Protein AF-T1C475-F1 (afdb_monomer_lite)

Organism: NCBI:txid410659

Foldseek 3Di:
DDKDKDFDPVQLVVLLVVVVVLVVQLVVQLVVCLVVCLPPDPVVSVVSNCVSCPPVPQQKDWDADPDNDPSRIDIDTPVVVSVVSSVCGRIDIDDDPDPVPDD

Sequence (103 aa):
REVVVYTNAVRATRDEEERNRELSAIGEALTALSEKGKGWREKKLHPAIEQIVGSWKDLVEVRVQRGGKTPRILWSFRDRAVKAAAREDGKCVLCCTDERMSA

Secondary structure (DSSP, 8-state):
-EEEEEE-HHHHHHHHHHHHHHHHHHHHHHHHHHHHTTT--HHHHHHHHHHHHGGGGGTEEEEEPPTT-SSSEEEEE-HHHHHHHHHHTTEEEEEE--TT---

pLDDT: mean 82.02, std 12.4, range [38.97, 94.25]

Structure (mmCIF, N/CA/C/O backbone):
data_AF-T1C475-F1
#
_entry.id   AF-T1C475-F1
#
loop_
_atom_site.group_PDB
_atom_site.id
_atom_site.type_symbol
_atom_site.label_atom_id
_atom_site.label_alt_id
_atom_site.label_comp_id
_atom_site.label_asym_id
_atom_site.label_entity_id
_atom_site.label_seq_id
_atom_site.pdbx_PDB_ins_code
_atom_site.Cartn_x
_atom_site.Cartn_y
_atom_site.Cartn_z
_atom_site.occupancy
_atom_site.B_iso_or_equiv
_atom_site.auth_seq_id
_atom_site.auth_comp_id
_atom_site.auth_asym_id
_atom_site.auth_atom_id
_atom_site.pdbx_PDB_model_num
ATOM 1 N N . ARG A 1 1 ? 20.700 -22.956 -25.366 1.00 56.81 1 ARG A N 1
ATOM 2 C CA . ARG A 1 1 ? 19.595 -22.098 -24.872 1.00 56.81 1 ARG A CA 1
ATOM 3 C C . ARG A 1 1 ? 20.221 -20.855 -24.275 1.00 56.81 1 ARG A C 1
ATOM 5 O O . ARG A 1 1 ? 20.816 -20.948 -23.210 1.00 56.81 1 ARG A O 1
ATOM 12 N N . GLU A 1 2 ? 20.152 -19.745 -24.993 1.00 60.91 2 GLU A N 1
ATOM 13 C CA . GLU A 1 2 ? 20.631 -18.449 -24.524 1.00 60.91 2 GLU A CA 1
ATOM 14 C C . GLU A 1 2 ? 19.432 -17.652 -24.008 1.00 60.91 2 GLU A C 1
ATOM 16 O O . GLU A 1 2 ? 18.368 -17.635 -24.635 1.00 60.91 2 GLU A O 1
ATOM 21 N N . VAL A 1 3 ? 19.583 -17.058 -22.828 1.00 64.50 3 VAL A N 1
ATOM 22 C CA . VAL A 1 3 ? 18.554 -16.233 -22.198 1.00 64.50 3 VAL A CA 1
ATOM 23 C C . VAL A 1 3 ? 19.080 -14.810 -22.175 1.00 64.50 3 VAL A C 1
ATOM 25 O O . VAL A 1 3 ? 20.012 -14.511 -21.430 1.00 64.50 3 VAL A O 1
ATOM 28 N N . VAL A 1 4 ? 18.483 -13.937 -22.985 1.00 71.62 4 VAL A N 1
ATOM 29 C CA . VAL A 1 4 ? 18.841 -12.516 -23.023 1.00 71.62 4 VAL A CA 1
ATOM 30 C C . VAL A 1 4 ? 17.754 -11.729 -22.304 1.00 71.62 4 VAL A C 1
ATOM 32 O O . VAL A 1 4 ? 16.577 -11.792 -22.664 1.00 71.62 4 VAL A O 1
ATOM 35 N N . VAL A 1 5 ? 18.145 -10.990 -21.266 1.00 72.50 5 VAL A N 1
ATOM 36 C CA . VAL A 1 5 ? 17.259 -10.042 -20.583 1.00 72.50 5 VAL A CA 1
ATOM 37 C C . VAL A 1 5 ? 17.420 -8.688 -21.255 1.00 72.50 5 VAL A C 1
ATOM 39 O O . VAL A 1 5 ? 18.524 -8.148 -21.292 1.00 72.50 5 VAL A O 1
ATOM 42 N N . TYR A 1 6 ? 16.326 -8.131 -21.768 1.00 76.56 6 TYR A N 1
ATOM 43 C CA . TYR A 1 6 ? 16.308 -6.770 -22.298 1.00 76.56 6 TYR A CA 1
ATOM 44 C C . TYR A 1 6 ? 15.289 -5.915 -21.550 1.00 76.56 6 TYR A C 1
ATOM 46 O O . TYR A 1 6 ? 14.290 -6.419 -21.030 1.00 76.56 6 TYR A O 1
ATOM 54 N N . THR A 1 7 ? 15.535 -4.609 -21.517 1.00 76.38 7 THR A N 1
ATOM 55 C CA . THR A 1 7 ? 14.622 -3.637 -20.914 1.00 76.38 7 THR A CA 1
ATOM 56 C C . THR A 1 7 ? 13.856 -2.917 -22.016 1.00 76.38 7 THR A C 1
ATOM 58 O O . THR A 1 7 ? 14.444 -2.231 -22.850 1.00 76.38 7 THR A O 1
ATOM 61 N N . ASN A 1 8 ? 12.535 -3.062 -22.026 1.00 79.94 8 ASN A N 1
ATOM 62 C CA . ASN A 1 8 ? 11.642 -2.303 -22.891 1.00 79.94 8 ASN A CA 1
ATOM 63 C C . ASN A 1 8 ? 11.196 -1.028 -22.165 1.00 79.94 8 ASN A C 1
ATOM 65 O O . ASN A 1 8 ? 10.412 -1.106 -21.222 1.00 79.94 8 ASN A O 1
ATOM 69 N N . ALA A 1 9 ? 11.659 0.137 -22.622 1.00 76.69 9 ALA A N 1
ATOM 70 C CA . ALA A 1 9 ? 11.355 1.422 -21.990 1.00 76.69 9 ALA A CA 1
ATOM 71 C C . ALA A 1 9 ? 9.852 1.761 -21.979 1.00 76.69 9 ALA A C 1
ATOM 73 O O . ALA A 1 9 ? 9.342 2.221 -20.965 1.00 76.69 9 ALA A O 1
ATOM 74 N N . VAL A 1 10 ? 9.121 1.473 -23.063 1.00 79.38 10 VAL A N 1
ATOM 75 C CA . VAL A 1 10 ? 7.669 1.737 -23.146 1.00 79.38 10 VAL A CA 1
ATOM 76 C C . VAL A 1 10 ? 6.909 0.878 -22.141 1.00 79.38 10 VAL A C 1
ATOM 78 O O . VAL A 1 10 ? 5.992 1.345 -21.468 1.00 79.38 10 VAL A O 1
ATOM 81 N N . ARG A 1 11 ? 7.311 -0.390 -22.017 1.00 78.75 11 ARG A N 1
ATOM 82 C CA . ARG A 1 11 ? 6.740 -1.293 -21.021 1.00 78.75 11 ARG A CA 1
ATOM 83 C C . ARG A 1 11 ? 7.108 -0.859 -19.602 1.00 78.75 11 ARG A C 1
ATOM 85 O O . ARG A 1 11 ? 6.237 -0.888 -18.748 1.00 78.75 11 ARG A O 1
ATOM 92 N N . ALA A 1 12 ? 8.345 -0.416 -19.373 1.00 74.62 12 ALA A N 1
ATOM 93 C CA . ALA A 1 12 ? 8.778 0.075 -18.068 1.00 74.62 12 ALA A CA 1
ATOM 94 C C . ALA A 1 12 ? 7.907 1.241 -17.586 1.00 74.62 12 ALA A C 1
ATOM 96 O O . ALA A 1 12 ? 7.387 1.190 -16.479 1.00 74.62 12 ALA A O 1
ATOM 97 N N . THR A 1 13 ? 7.672 2.240 -18.444 1.00 77.00 13 THR A N 1
ATOM 98 C CA . THR A 1 13 ? 6.808 3.382 -18.113 1.00 77.00 13 THR A CA 1
ATOM 99 C C . THR A 1 13 ? 5.376 2.949 -17.814 1.00 77.00 13 THR A C 1
ATOM 101 O O . THR A 1 13 ? 4.792 3.404 -16.838 1.00 77.00 13 THR A O 1
ATOM 104 N N . ARG A 1 14 ? 4.808 2.040 -18.614 1.00 83.69 14 ARG A N 1
ATOM 105 C CA . ARG A 1 14 ? 3.438 1.560 -18.391 1.00 83.69 14 ARG A CA 1
ATOM 106 C C . ARG A 1 14 ? 3.304 0.781 -17.080 1.00 83.69 14 ARG A C 1
ATOM 108 O O . ARG A 1 14 ? 2.360 1.018 -16.333 1.00 83.69 14 ARG A O 1
ATOM 115 N N . ASP A 1 15 ? 4.236 -0.132 -16.816 1.00 82.94 15 ASP A N 1
ATOM 116 C CA . ASP A 1 15 ? 4.242 -0.957 -15.604 1.00 82.94 15 ASP A CA 1
ATOM 117 C C . ASP A 1 15 ? 4.452 -0.064 -14.352 1.00 82.94 15 ASP A C 1
ATOM 119 O O . ASP A 1 15 ? 3.814 -0.267 -13.314 1.00 82.94 15 ASP A O 1
ATOM 123 N N . GLU A 1 16 ? 5.269 0.992 -14.467 1.00 83.69 16 GLU A N 1
ATOM 124 C CA . GLU A 1 16 ? 5.446 2.016 -13.432 1.00 83.69 16 GLU A CA 1
ATOM 125 C C . GLU A 1 16 ? 4.163 2.822 -13.174 1.00 83.69 16 GLU A C 1
ATOM 127 O O . GLU A 1 16 ? 3.756 2.979 -12.019 1.00 83.69 16 GLU A O 1
ATOM 132 N N . GLU A 1 17 ? 3.517 3.331 -14.227 1.00 86.38 17 GLU A N 1
ATOM 133 C CA . GLU A 1 17 ? 2.270 4.097 -14.126 1.00 86.38 17 GLU A CA 1
ATOM 134 C C . GLU A 1 17 ? 1.146 3.276 -13.488 1.00 86.38 17 GLU A C 1
ATOM 136 O O . GLU A 1 17 ? 0.426 3.782 -12.622 1.00 86.38 17 GLU A O 1
ATOM 141 N N . GLU A 1 18 ? 1.010 2.009 -13.888 1.00 87.12 18 GLU A N 1
ATOM 142 C CA . GLU A 1 18 ? 0.026 1.079 -13.335 1.00 87.12 18 GLU A CA 1
ATOM 143 C C . GLU A 1 18 ? 0.269 0.856 -11.840 1.00 87.12 18 GLU A C 1
ATOM 145 O O . GLU A 1 18 ? -0.630 1.094 -11.029 1.00 87.12 18 GLU A O 1
ATOM 150 N N . ARG A 1 19 ? 1.502 0.509 -11.442 1.00 90.44 19 ARG A N 1
ATOM 151 C CA . ARG A 1 19 ? 1.847 0.345 -10.023 1.00 90.44 19 ARG A CA 1
ATOM 152 C C . ARG A 1 19 ? 1.581 1.616 -9.226 1.00 90.44 19 ARG A C 1
ATOM 154 O O . ARG A 1 19 ? 1.009 1.541 -8.140 1.00 90.44 19 ARG A O 1
ATOM 161 N N . ASN A 1 20 ? 2.025 2.770 -9.715 1.00 89.06 20 ASN A N 1
ATOM 162 C CA . ASN A 1 20 ? 1.892 4.024 -8.978 1.00 89.06 20 ASN A CA 1
ATOM 163 C C . ASN A 1 20 ? 0.417 4.400 -8.790 1.00 89.06 20 ASN A C 1
ATOM 165 O O . ASN A 1 20 ? 0.034 4.834 -7.703 1.00 89.06 20 ASN A O 1
ATOM 169 N N . ARG A 1 21 ? -0.423 4.179 -9.809 1.00 90.75 21 ARG A N 1
ATOM 170 C CA . ARG A 1 21 ? -1.871 4.399 -9.725 1.00 90.75 21 ARG A CA 1
ATOM 171 C C . ARG A 1 21 ? -2.523 3.488 -8.684 1.00 90.75 21 ARG A C 1
ATOM 173 O O . ARG A 1 21 ? -3.254 3.984 -7.829 1.00 90.75 21 ARG A O 1
ATOM 180 N N . GLU A 1 22 ? -2.234 2.191 -8.730 1.00 92.19 22 GLU A N 1
ATOM 181 C CA . GLU A 1 22 ? -2.790 1.208 -7.792 1.00 92.19 22 GLU A CA 1
ATOM 182 C C . GLU A 1 22 ? -2.335 1.478 -6.351 1.00 92.19 22 GLU A C 1
ATOM 184 O O . GLU A 1 22 ? -3.153 1.530 -5.433 1.00 92.19 22 GLU A O 1
ATOM 189 N N . LEU A 1 23 ? -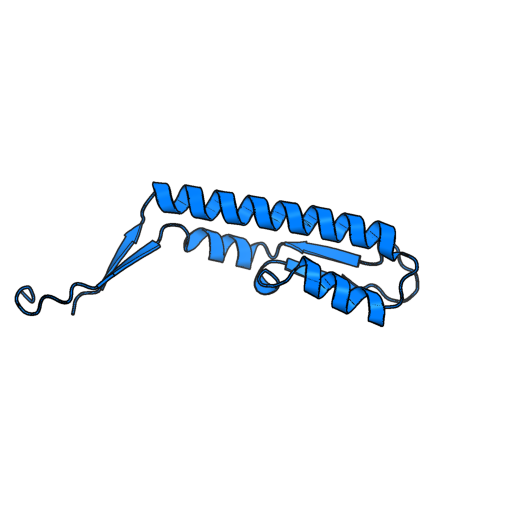1.042 1.747 -6.137 1.00 91.56 23 LEU A N 1
ATOM 190 C CA . LEU A 1 23 ? -0.525 2.094 -4.812 1.00 91.56 23 LEU A CA 1
ATOM 191 C C . LEU A 1 23 ? -1.141 3.392 -4.278 1.00 91.56 23 LEU A C 1
ATOM 193 O O . LEU A 1 23 ? -1.481 3.452 -3.095 1.00 91.56 23 LEU A O 1
ATOM 197 N N . SER A 1 24 ? -1.338 4.402 -5.131 1.00 92.19 24 SER A N 1
ATOM 198 C CA . SER A 1 24 ? -2.025 5.641 -4.748 1.00 92.19 24 SER A CA 1
ATOM 199 C C . SER A 1 24 ? -3.456 5.358 -4.285 1.00 92.19 24 SER A C 1
ATOM 201 O O . SER A 1 24 ? -3.844 5.783 -3.195 1.00 92.19 24 SER A O 1
ATOM 203 N N . ALA A 1 25 ? 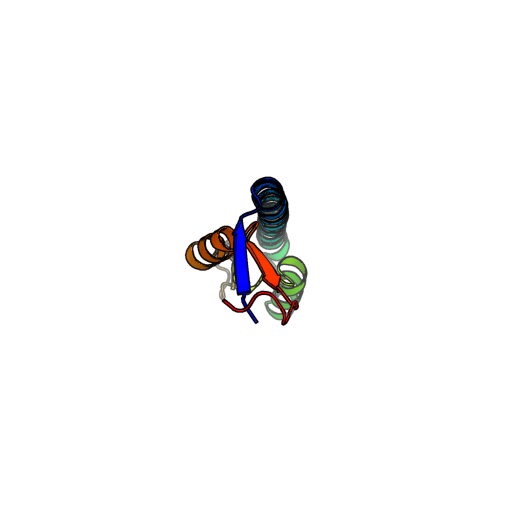-4.216 4.573 -5.058 1.00 93.38 25 ALA A N 1
ATOM 204 C CA . ALA A 1 25 ? -5.587 4.201 -4.714 1.00 93.38 25 ALA A CA 1
ATOM 205 C C . ALA A 1 25 ? -5.659 3.423 -3.386 1.00 93.38 25 ALA A C 1
ATOM 207 O O . ALA A 1 25 ? -6.527 3.685 -2.549 1.00 93.38 25 ALA A O 1
ATOM 208 N N . ILE A 1 26 ? -4.709 2.513 -3.145 1.00 93.62 26 ILE A N 1
ATOM 209 C CA . ILE A 1 26 ? -4.600 1.769 -1.882 1.00 93.62 26 ILE A CA 1
ATOM 210 C C . ILE A 1 26 ? -4.330 2.712 -0.709 1.00 93.62 26 ILE A C 1
ATOM 212 O O . ILE A 1 26 ? -4.960 2.582 0.343 1.00 93.62 26 ILE A O 1
ATOM 216 N N . GLY A 1 27 ? -3.423 3.676 -0.875 1.00 91.44 27 GLY A N 1
ATOM 217 C CA . GLY A 1 27 ? -3.107 4.657 0.161 1.00 91.44 27 GLY A CA 1
ATOM 218 C C . GLY A 1 27 ? -4.310 5.522 0.548 1.00 91.44 27 GLY A C 1
ATOM 219 O O . GLY A 1 27 ? -4.598 5.710 1.737 1.00 91.44 27 GLY A O 1
ATOM 220 N N . GLU A 1 28 ? -5.068 5.992 -0.441 1.00 94.25 28 GLU A N 1
ATOM 221 C CA . GLU A 1 28 ? -6.319 6.726 -0.220 1.00 94.25 28 GLU A CA 1
ATOM 222 C C . GLU A 1 28 ? -7.360 5.864 0.505 1.00 94.25 28 GLU A C 1
ATOM 224 O O . GLU A 1 28 ? -7.952 6.298 1.499 1.00 94.25 28 GLU A O 1
ATOM 229 N N . ALA A 1 29 ? -7.541 4.616 0.068 1.00 93.81 29 ALA A N 1
ATOM 230 C CA . ALA A 1 29 ? -8.489 3.685 0.668 1.00 93.81 29 ALA A CA 1
ATOM 231 C C . ALA A 1 29 ? -8.132 3.339 2.124 1.00 93.81 29 ALA A C 1
ATOM 233 O O . ALA A 1 29 ? -9.015 3.327 2.985 1.00 93.81 29 ALA A O 1
ATOM 234 N N . LEU A 1 30 ? -6.851 3.111 2.43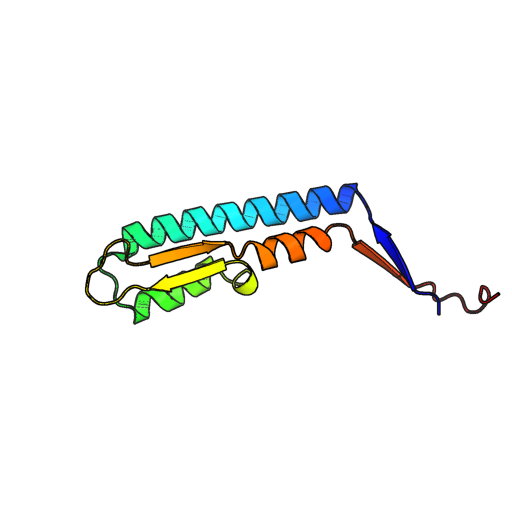7 1.00 92.75 30 LEU A N 1
ATOM 235 C CA . LEU A 1 30 ? -6.380 2.864 3.805 1.00 92.75 30 LEU A CA 1
ATOM 236 C C . LEU A 1 30 ? -6.545 4.093 4.700 1.00 92.75 30 LEU A C 1
ATOM 238 O O . LEU A 1 30 ? -6.946 3.964 5.859 1.00 92.75 30 LEU A O 1
ATOM 242 N N . THR A 1 31 ? -6.292 5.286 4.164 1.00 91.56 31 THR A N 1
ATOM 243 C CA . THR A 1 31 ? -6.514 6.550 4.880 1.00 91.56 31 THR A CA 1
ATOM 244 C C . THR A 1 31 ? -7.999 6.744 5.188 1.00 91.56 31 THR A C 1
ATOM 246 O O . THR A 1 31 ? -8.370 6.990 6.338 1.00 91.56 31 THR A O 1
ATOM 249 N N . ALA A 1 32 ? -8.872 6.518 4.204 1.00 92.81 32 ALA A N 1
ATOM 250 C CA . ALA A 1 32 ? -10.319 6.561 4.392 1.00 92.81 32 ALA A CA 1
ATOM 251 C C . ALA A 1 32 ? -10.816 5.487 5.378 1.00 92.81 32 ALA A C 1
ATOM 253 O O . ALA A 1 32 ? -11.715 5.752 6.182 1.00 92.81 32 ALA A O 1
ATOM 254 N N . LEU A 1 33 ? -10.233 4.283 5.354 1.00 90.56 33 LEU A N 1
ATOM 255 C CA . LEU A 1 33 ? -10.538 3.221 6.313 1.00 90.56 33 LEU A CA 1
ATOM 256 C C . LEU A 1 33 ? -10.083 3.596 7.728 1.00 90.56 33 LEU A C 1
ATOM 258 O O . LEU A 1 33 ? -10.793 3.286 8.682 1.00 90.56 33 LEU A O 1
ATOM 262 N N . SER A 1 34 ? -8.948 4.281 7.884 1.00 88.06 34 SER A N 1
ATOM 263 C CA . SER A 1 34 ? -8.465 4.750 9.190 1.00 88.06 34 SER A CA 1
ATOM 264 C C . SER A 1 34 ? -9.452 5.725 9.836 1.00 88.06 34 SER A C 1
ATOM 266 O O . SER A 1 34 ? -9.744 5.614 11.027 1.00 88.06 34 SER A O 1
ATOM 268 N N . GLU A 1 35 ? -10.047 6.610 9.033 1.00 88.06 35 GLU A N 1
ATOM 269 C CA . GLU A 1 35 ? -11.070 7.562 9.473 1.00 88.06 35 GLU A CA 1
ATOM 270 C C . GLU A 1 35 ? -12.414 6.885 9.786 1.00 88.06 35 GLU A C 1
ATOM 272 O O . GLU A 1 35 ? -12.954 7.036 10.886 1.00 88.06 35 GLU A O 1
ATOM 277 N N . LYS A 1 36 ? -12.937 6.068 8.863 1.00 87.62 36 LYS A N 1
ATOM 278 C CA . LYS A 1 36 ? -14.224 5.360 9.032 1.00 87.62 36 LYS A CA 1
ATOM 279 C C . LYS A 1 36 ? -14.166 4.263 10.103 1.00 87.62 36 LYS A C 1
ATOM 281 O O . LYS A 1 36 ? -15.172 3.935 10.734 1.00 87.62 36 LYS A O 1
ATOM 286 N N . GLY A 1 37 ? -12.989 3.677 10.297 1.00 82.69 37 GLY A N 1
ATOM 287 C CA . GLY A 1 37 ? -12.728 2.522 11.149 1.00 82.69 37 GLY A CA 1
ATOM 288 C C . GLY A 1 37 ? -12.357 2.855 12.593 1.00 82.69 37 GLY A C 1
ATOM 289 O O . GLY A 1 37 ? -12.075 1.928 13.356 1.00 82.69 37 GLY A O 1
ATOM 290 N N . LYS A 1 38 ? -12.380 4.132 13.011 1.00 82.50 38 LYS A N 1
ATOM 291 C CA . LYS A 1 38 ? -12.014 4.568 14.378 1.00 82.50 38 LYS A CA 1
ATOM 292 C C . LYS A 1 38 ? -12.719 3.767 15.481 1.00 82.50 38 LYS A C 1
ATOM 294 O O . LYS A 1 38 ? -12.090 3.395 16.469 1.00 82.50 38 LYS A O 1
ATOM 299 N N . GLY A 1 39 ? -13.999 3.442 15.283 1.00 80.75 39 GLY A N 1
ATOM 300 C CA . GLY A 1 39 ? -14.809 2.649 16.219 1.00 80.75 39 GLY A CA 1
ATOM 301 C C . GLY A 1 39 ? -14.853 1.142 15.937 1.00 80.75 39 GLY A C 1
ATOM 302 O O . GLY A 1 39 ? -15.557 0.408 16.630 1.00 80.75 39 GLY A O 1
ATOM 303 N N . TRP A 1 40 ? -14.162 0.650 14.905 1.00 87.75 40 TRP A N 1
ATOM 304 C CA . TRP A 1 40 ? -14.259 -0.754 14.509 1.00 87.75 40 TRP A CA 1
ATOM 305 C C . TRP A 1 40 ? -13.377 -1.652 15.386 1.00 87.75 40 TRP A C 1
ATOM 307 O O . TRP A 1 40 ? -12.250 -1.320 15.772 1.00 87.75 40 TRP A O 1
ATOM 317 N N . ARG A 1 41 ? -13.896 -2.850 15.680 1.00 85.25 41 ARG A N 1
ATOM 318 C CA . ARG A 1 41 ? -13.123 -3.924 16.318 1.00 85.25 41 ARG A CA 1
ATOM 319 C C . ARG A 1 41 ? -12.062 -4.443 15.344 1.00 85.25 41 ARG A C 1
ATOM 321 O O . ARG A 1 41 ? -12.312 -4.489 14.142 1.00 85.25 41 ARG A O 1
ATOM 328 N N . GLU A 1 42 ? -10.926 -4.917 15.864 1.00 85.31 42 GLU A N 1
ATOM 329 C CA . GLU A 1 42 ? -9.829 -5.475 15.044 1.00 85.31 42 GLU A CA 1
ATOM 330 C C . GLU A 1 42 ? -10.324 -6.555 14.074 1.00 85.31 42 GLU A C 1
ATOM 332 O O . GLU A 1 42 ? -9.978 -6.535 12.898 1.00 85.31 42 GLU A O 1
ATOM 337 N N . LYS A 1 43 ? -11.234 -7.426 14.532 1.00 88.50 43 LYS A N 1
ATOM 338 C CA . LYS A 1 43 ? -11.843 -8.489 13.716 1.00 88.50 43 LYS A CA 1
ATOM 339 C C . LYS A 1 43 ? -12.549 -7.975 12.451 1.00 88.50 43 LYS A C 1
ATOM 341 O O . LYS A 1 43 ? -12.659 -8.719 11.488 1.00 88.50 43 LYS A O 1
ATOM 346 N N . LYS A 1 44 ? -13.031 -6.727 12.448 1.00 89.31 44 LYS A N 1
ATOM 347 C CA . LYS A 1 44 ? -13.634 -6.080 11.271 1.00 89.31 44 LYS A CA 1
ATOM 348 C C . LYS A 1 44 ? -12.602 -5.299 10.448 1.00 89.31 44 LYS A C 1
ATOM 350 O O . LYS A 1 44 ? -12.765 -5.172 9.242 1.00 89.31 44 LYS A O 1
ATOM 355 N N . LEU A 1 45 ? -11.547 -4.790 11.087 1.00 89.69 45 LEU A N 1
ATOM 356 C CA . LEU A 1 45 ? -10.482 -4.037 10.421 1.00 89.69 45 LEU A CA 1
ATOM 357 C C . LEU A 1 45 ? -9.572 -4.934 9.581 1.00 89.69 45 LE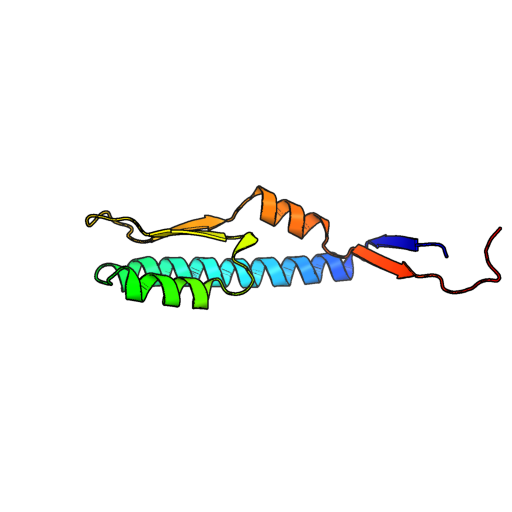U A C 1
ATOM 359 O O . LEU A 1 45 ? -9.267 -4.566 8.456 1.00 89.69 45 LEU A O 1
ATOM 363 N N . HIS A 1 46 ? -9.174 -6.105 10.085 1.00 90.25 46 HIS A N 1
ATOM 364 C CA . HIS A 1 46 ? -8.256 -6.989 9.358 1.00 90.25 46 HIS A CA 1
ATOM 365 C C . HIS A 1 46 ? -8.787 -7.435 7.985 1.00 90.25 46 HIS A C 1
ATOM 367 O O . HIS A 1 46 ? -8.070 -7.223 7.012 1.00 90.25 46 HIS A O 1
ATOM 373 N N . PRO A 1 47 ? -10.033 -7.937 7.853 1.00 93.25 47 PRO A N 1
ATOM 374 C CA . PRO A 1 47 ? -10.576 -8.299 6.543 1.00 93.25 47 PRO A CA 1
ATOM 375 C C . PRO A 1 47 ? -10.717 -7.096 5.605 1.00 93.25 47 PRO A C 1
ATOM 377 O O . PRO A 1 47 ? -10.480 -7.214 4.410 1.00 93.25 47 PRO A O 1
ATOM 380 N N . ALA A 1 48 ? -11.072 -5.921 6.139 1.00 92.44 48 ALA A N 1
ATOM 381 C CA . ALA A 1 48 ? -11.189 -4.703 5.340 1.00 92.44 48 ALA A CA 1
ATOM 382 C C . ALA A 1 48 ? -9.824 -4.224 4.818 1.00 92.44 48 ALA A C 1
ATOM 384 O O . ALA A 1 48 ? -9.716 -3.816 3.667 1.00 92.44 48 ALA A O 1
ATOM 385 N N . ILE A 1 49 ? -8.776 -4.303 5.644 1.00 92.31 49 ILE A N 1
ATOM 386 C CA . ILE A 1 49 ? -7.396 -4.014 5.232 1.00 92.31 49 ILE A CA 1
ATOM 387 C C . ILE A 1 49 ? -6.945 -5.017 4.168 1.00 92.31 49 ILE A C 1
ATOM 389 O O . ILE A 1 49 ? -6.387 -4.611 3.156 1.00 92.31 49 ILE A O 1
ATOM 393 N N . GLU A 1 50 ? -7.206 -6.308 4.370 1.00 92.94 50 GLU A N 1
ATOM 394 C CA . GLU A 1 50 ? -6.829 -7.360 3.421 1.00 92.94 50 GLU A CA 1
ATOM 395 C C . GLU A 1 50 ? -7.520 -7.185 2.065 1.00 92.94 50 GLU A C 1
ATOM 397 O O . GLU A 1 50 ? -6.878 -7.333 1.030 1.00 92.94 50 GLU A O 1
ATOM 402 N N . GLN A 1 51 ? -8.789 -6.771 2.058 1.00 93.75 51 GLN A N 1
ATOM 403 C CA . GLN A 1 51 ? -9.521 -6.460 0.832 1.00 93.75 51 GLN A CA 1
ATOM 404 C C . GLN A 1 51 ? -8.955 -5.239 0.091 1.00 93.75 51 GLN A C 1
ATOM 406 O O . GLN A 1 51 ? -8.938 -5.236 -1.135 1.00 93.75 51 GLN A O 1
ATOM 411 N N . ILE A 1 52 ? -8.507 -4.209 0.817 1.00 93.31 52 ILE A N 1
ATOM 412 C CA . ILE A 1 52 ? -7.925 -3.001 0.213 1.00 93.31 52 ILE A CA 1
ATOM 413 C C . ILE A 1 52 ? -6.531 -3.288 -0.344 1.00 93.31 52 ILE A C 1
ATOM 415 O O . ILE A 1 52 ? -6.208 -2.871 -1.448 1.00 93.31 52 ILE A O 1
ATOM 419 N N . VAL A 1 53 ? -5.692 -3.969 0.434 1.00 92.38 53 VAL A N 1
ATOM 420 C CA . VAL A 1 53 ? -4.287 -4.175 0.076 1.00 92.38 53 VAL A CA 1
ATOM 421 C C . VAL A 1 53 ? -4.130 -5.320 -0.930 1.00 92.38 53 VAL A C 1
ATOM 423 O O . VAL A 1 53 ? -3.285 -5.239 -1.819 1.00 92.38 53 VAL A O 1
ATOM 426 N N . GLY A 1 54 ? -4.938 -6.377 -0.826 1.00 92.88 54 GLY A N 1
ATOM 427 C CA . GLY A 1 54 ? -4.976 -7.474 -1.792 1.00 92.88 54 GLY A CA 1
ATOM 428 C C . GLY A 1 54 ? -3.594 -8.057 -2.117 1.00 92.88 54 GLY A C 1
ATOM 429 O O . GLY A 1 54 ? -2.820 -8.427 -1.229 1.00 92.88 54 GLY A O 1
ATOM 430 N N . SER A 1 55 ? -3.273 -8.124 -3.412 1.00 89.56 55 SER A N 1
ATOM 431 C CA . SER A 1 55 ? -1.985 -8.611 -3.933 1.00 89.56 55 SER A CA 1
ATOM 432 C C . SER A 1 55 ? -0.797 -7.695 -3.623 1.00 89.56 55 SER A C 1
ATOM 434 O O . SER A 1 55 ? 0.346 -8.127 -3.729 1.00 89.56 55 SER A O 1
ATOM 436 N N . TRP A 1 56 ? -1.036 -6.455 -3.200 1.00 90.81 56 TRP A N 1
ATOM 437 C CA . TRP A 1 56 ? -0.000 -5.453 -2.940 1.00 90.81 56 TRP A CA 1
ATOM 438 C C . TRP A 1 56 ? 0.544 -5.491 -1.505 1.00 90.81 56 TRP A C 1
ATOM 440 O O . TRP A 1 56 ? 1.321 -4.622 -1.105 1.00 90.81 56 TRP A O 1
ATOM 450 N N . LYS A 1 57 ? 0.182 -6.515 -0.719 1.00 89.62 57 LYS A N 1
ATOM 451 C CA . LYS A 1 57 ? 0.578 -6.678 0.696 1.00 89.62 57 LYS A CA 1
ATOM 452 C C . LYS A 1 57 ? 2.082 -6.693 0.938 1.00 89.62 57 LYS A C 1
ATOM 454 O O . LYS A 1 57 ? 2.536 -6.330 2.018 1.00 89.62 57 LYS A O 1
ATOM 459 N N . ASP A 1 58 ? 2.860 -7.077 -0.065 1.00 91.44 58 ASP A N 1
ATOM 460 C CA . ASP A 1 58 ? 4.315 -7.107 0.049 1.00 91.44 58 ASP A CA 1
ATOM 461 C C . ASP A 1 58 ? 4.936 -5.712 -0.110 1.00 91.44 58 ASP A C 1
ATOM 463 O O . ASP A 1 58 ? 6.055 -5.483 0.360 1.00 91.44 58 ASP A O 1
ATOM 467 N N . LEU A 1 59 ? 4.195 -4.764 -0.700 1.00 90.94 59 LEU A N 1
ATOM 468 C CA . LEU A 1 59 ? 4.607 -3.375 -0.918 1.00 90.94 59 LEU A CA 1
ATOM 469 C C . LEU A 1 59 ? 4.034 -2.399 0.118 1.00 90.94 59 LEU A C 1
ATOM 471 O O . LEU A 1 59 ? 4.500 -1.264 0.198 1.00 90.94 59 LEU A O 1
ATOM 475 N N . VAL A 1 60 ? 3.056 -2.821 0.921 1.00 92.75 60 VAL A N 1
ATOM 476 C CA . VAL A 1 60 ? 2.370 -1.966 1.898 1.00 92.75 60 VAL A CA 1
ATOM 477 C C . VAL A 1 60 ? 2.459 -2.583 3.286 1.00 92.75 60 VAL A C 1
ATOM 479 O O . VAL A 1 60 ? 2.092 -3.733 3.505 1.00 92.75 60 VAL A O 1
ATOM 482 N N . GLU A 1 61 ? 2.929 -1.809 4.256 1.00 93.06 61 GLU A N 1
ATOM 483 C CA . GLU A 1 61 ? 2.875 -2.179 5.663 1.00 93.06 61 GLU A CA 1
ATOM 484 C C . GLU A 1 61 ? 1.653 -1.534 6.314 1.00 93.06 61 GLU A C 1
ATOM 486 O O . GLU A 1 61 ? 1.471 -0.322 6.232 1.00 93.06 61 GLU A O 1
ATOM 491 N N . VAL A 1 62 ? 0.818 -2.342 6.974 1.00 92.44 62 VAL A N 1
ATOM 492 C CA . VAL A 1 62 ? -0.359 -1.864 7.709 1.00 92.44 62 VAL A CA 1
ATOM 493 C C . VAL A 1 62 ? -0.339 -2.417 9.127 1.00 92.44 62 VAL A C 1
ATOM 495 O O . VAL A 1 62 ? -0.193 -3.620 9.345 1.00 92.44 62 VAL A O 1
ATOM 498 N N . ARG A 1 63 ? -0.528 -1.537 10.109 1.00 89.69 63 ARG A N 1
ATOM 499 C CA . ARG A 1 63 ? -0.555 -1.862 11.533 1.00 89.69 63 ARG A CA 1
ATOM 500 C C . ARG A 1 63 ? -1.809 -1.299 12.187 1.00 89.69 63 ARG A C 1
ATOM 502 O O . ARG A 1 63 ? -2.051 -0.095 12.172 1.00 89.69 63 ARG A O 1
ATOM 509 N N . VAL A 1 64 ? -2.571 -2.171 12.842 1.00 88.38 64 VAL A N 1
ATOM 510 C CA . VAL A 1 64 ? -3.714 -1.771 13.671 1.00 88.38 64 VAL A CA 1
ATOM 511 C C . VAL A 1 64 ? -3.224 -1.471 15.088 1.00 88.38 64 VAL A C 1
ATOM 513 O O . VAL A 1 64 ? -2.543 -2.287 15.713 1.00 88.38 64 VAL A O 1
ATOM 516 N N . GLN A 1 65 ? -3.536 -0.282 15.597 1.00 84.81 65 GLN A N 1
ATOM 517 C CA . GLN A 1 65 ? -3.193 0.132 16.952 1.00 84.81 65 GLN A CA 1
ATOM 518 C C . GLN A 1 65 ? -4.254 -0.323 17.965 1.00 84.81 65 GLN A C 1
ATOM 520 O O . GLN A 1 65 ? -5.460 -0.170 17.763 1.00 84.81 65 GLN A O 1
ATOM 525 N N . ARG A 1 66 ? -3.784 -0.835 19.108 1.00 78.38 66 ARG A N 1
ATOM 526 C CA . ARG A 1 66 ? -4.612 -1.233 20.257 1.00 78.38 66 ARG A CA 1
ATOM 527 C C . ARG A 1 66 ? -4.798 -0.082 21.244 1.00 78.38 66 ARG A C 1
ATOM 529 O O . ARG A 1 66 ? -3.959 0.810 21.335 1.00 78.38 66 ARG A O 1
ATOM 536 N N . GLY A 1 67 ? -5.882 -0.137 22.019 1.00 72.25 67 GLY A N 1
ATOM 537 C CA . GLY A 1 67 ? -6.070 0.734 23.188 1.00 72.25 67 GLY A CA 1
ATOM 538 C C . GLY A 1 67 ? -6.542 2.162 22.896 1.00 72.25 67 GLY A C 1
ATOM 539 O O . GLY A 1 67 ? -6.213 3.062 23.653 1.00 72.25 67 GLY A O 1
ATOM 540 N N . GLY A 1 68 ? -7.287 2.392 21.808 1.00 66.38 68 GLY A N 1
ATOM 541 C CA . GLY A 1 68 ? -7.923 3.698 21.552 1.00 66.38 68 GLY A CA 1
ATOM 542 C C . GLY A 1 68 ? -6.982 4.794 21.038 1.00 66.38 68 GLY A C 1
ATOM 543 O O . GLY A 1 68 ? -7.381 5.951 20.965 1.00 66.38 68 GLY A O 1
ATOM 544 N N . LYS A 1 69 ? -5.748 4.442 20.655 1.00 69.38 69 LYS A N 1
ATOM 545 C CA . LYS A 1 69 ? -4.842 5.367 19.966 1.00 69.38 69 LYS A CA 1
ATOM 546 C C . LYS A 1 69 ? -5.387 5.718 18.578 1.00 69.38 69 LYS A C 1
ATOM 548 O O . LYS A 1 69 ? -5.956 4.866 17.891 1.00 69.38 69 LYS A O 1
ATOM 553 N N . THR A 1 70 ? -5.215 6.981 18.199 1.00 70.81 70 THR A N 1
ATOM 554 C CA . THR A 1 70 ? -5.659 7.537 16.915 1.00 70.81 70 THR A CA 1
ATOM 555 C C . THR A 1 70 ? -4.428 8.087 16.188 1.00 70.81 70 THR A C 1
ATOM 557 O O . THR A 1 70 ? -3.670 8.819 16.826 1.00 70.81 70 THR A O 1
ATOM 560 N N . PRO A 1 71 ? -4.202 7.766 14.900 1.00 71.12 71 PRO A N 1
ATOM 561 C CA . PRO A 1 71 ? -5.028 6.933 14.019 1.00 71.12 71 PRO A CA 1
ATOM 562 C C . PRO A 1 71 ? -4.973 5.438 14.367 1.00 71.12 71 PRO A C 1
ATOM 564 O O . PRO A 1 71 ? -3.921 4.881 14.667 1.00 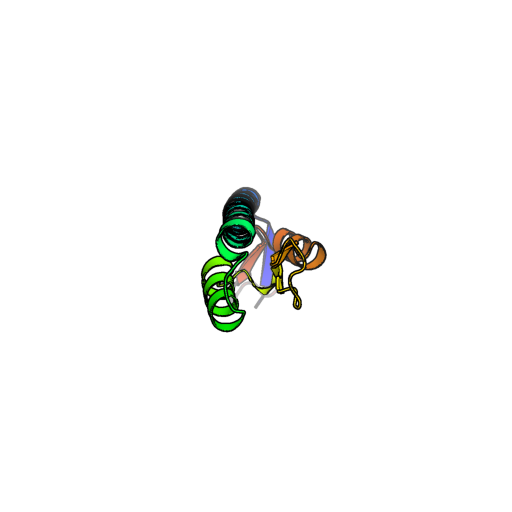71.12 71 PRO A O 1
ATOM 567 N N . ARG A 1 72 ? -6.133 4.769 14.302 1.00 80.81 72 ARG A N 1
ATOM 568 C CA . ARG A 1 72 ? -6.263 3.349 14.672 1.00 80.81 72 ARG A CA 1
ATOM 569 C C . ARG A 1 72 ? -5.599 2.417 13.661 1.00 80.81 72 ARG A C 1
ATOM 571 O O . ARG A 1 72 ? -5.214 1.307 14.016 1.00 80.81 72 ARG A O 1
ATOM 578 N N . ILE A 1 73 ? -5.457 2.867 12.419 1.00 87.56 73 ILE A N 1
ATOM 579 C CA . ILE A 1 73 ? -4.710 2.188 11.365 1.00 87.56 73 ILE A CA 1
ATOM 580 C C . ILE A 1 73 ? -3.534 3.090 10.999 1.00 87.56 73 ILE A C 1
ATOM 582 O O . ILE A 1 73 ? -3.733 4.218 10.546 1.00 87.56 73 ILE A O 1
ATOM 586 N N . LEU A 1 74 ? -2.324 2.586 11.211 1.00 89.38 74 LEU A N 1
ATOM 587 C CA . LEU A 1 74 ? -1.092 3.143 10.668 1.00 89.38 74 LEU A CA 1
ATOM 588 C C . LEU A 1 74 ? -0.726 2.358 9.419 1.00 89.38 74 LEU A C 1
ATOM 590 O O . LEU A 1 74 ? -0.802 1.130 9.427 1.00 89.38 74 LEU A O 1
ATOM 594 N N . TRP A 1 75 ? -0.303 3.047 8.371 1.00 93.69 75 TRP A N 1
ATOM 595 C CA . TRP A 1 75 ? 0.162 2.394 7.162 1.00 93.69 75 TRP A CA 1
ATOM 596 C C . TRP A 1 75 ? 1.286 3.193 6.507 1.00 93.69 75 TRP A C 1
ATOM 598 O O . TRP A 1 75 ? 1.402 4.401 6.715 1.00 93.69 75 TRP A O 1
ATOM 608 N N . SER A 1 76 ? 2.122 2.502 5.743 1.00 93.06 76 SER A N 1
ATOM 609 C CA . SER A 1 76 ? 3.201 3.094 4.956 1.00 93.06 76 SER A CA 1
ATOM 610 C C . SER A 1 76 ? 3.570 2.181 3.794 1.00 93.06 76 SER A C 1
ATOM 612 O O . SER A 1 76 ? 3.436 0.959 3.885 1.00 93.06 76 SER A O 1
ATOM 614 N N . PHE A 1 77 ? 4.095 2.752 2.714 1.00 92.75 77 PHE A N 1
ATOM 615 C CA . PHE A 1 77 ? 4.720 1.951 1.668 1.00 92.75 77 PHE A CA 1
ATOM 616 C C . PHE A 1 77 ? 6.057 1.387 2.148 1.00 92.75 77 PHE A C 1
ATOM 618 O O . PHE A 1 77 ? 6.804 2.016 2.897 1.00 92.75 77 PHE A O 1
ATOM 625 N N . ARG A 1 78 ? 6.370 0.173 1.707 1.00 92.00 78 ARG A N 1
ATOM 626 C CA . ARG A 1 78 ? 7.663 -0.461 1.943 1.00 92.00 78 ARG A CA 1
ATOM 627 C C . ARG A 1 78 ? 8.638 0.017 0.882 1.00 92.00 78 ARG A C 1
ATOM 629 O O . ARG A 1 78 ? 8.817 -0.649 -0.133 1.00 92.00 78 ARG A O 1
ATOM 636 N N . ASP A 1 79 ? 9.311 1.134 1.139 1.00 87.12 79 ASP A N 1
ATOM 637 C CA . ASP A 1 79 ? 10.229 1.784 0.190 1.00 87.12 79 ASP A CA 1
ATOM 638 C C . ASP A 1 79 ? 11.196 0.822 -0.505 1.00 87.12 79 ASP A C 1
ATOM 640 O O . ASP A 1 79 ? 11.414 0.906 -1.712 1.00 87.12 79 ASP A O 1
ATOM 644 N N . ARG A 1 80 ? 11.788 -0.115 0.246 1.00 89.50 80 ARG A N 1
ATOM 645 C CA . ARG A 1 80 ? 12.715 -1.107 -0.321 1.00 89.50 80 ARG A CA 1
ATOM 646 C C . ARG A 1 80 ? 12.022 -2.051 -1.302 1.00 89.50 80 ARG A C 1
ATOM 648 O O . ARG A 1 80 ? 12.598 -2.350 -2.342 1.00 89.50 80 ARG A O 1
ATOM 655 N N . ALA A 1 81 ? 10.812 -2.501 -0.979 1.00 88.44 81 ALA A N 1
ATOM 656 C CA . ALA A 1 81 ? 10.040 -3.406 -1.822 1.00 88.44 81 ALA A CA 1
ATOM 657 C C . ALA A 1 81 ? 9.499 -2.680 -3.062 1.00 88.44 81 ALA A C 1
ATOM 659 O O . ALA A 1 81 ? 9.605 -3.203 -4.164 1.00 88.44 81 ALA A O 1
ATOM 660 N N . VAL A 1 82 ? 9.021 -1.440 -2.908 1.00 87.00 82 VAL A N 1
ATOM 661 C CA . VAL A 1 82 ? 8.575 -0.600 -4.031 1.00 87.00 82 VAL A CA 1
ATOM 662 C C . VAL A 1 82 ? 9.732 -0.316 -4.991 1.00 87.00 82 VAL A C 1
ATOM 664 O O . VAL A 1 82 ? 9.586 -0.491 -6.196 1.00 87.00 82 VAL A O 1
ATOM 667 N N . LYS A 1 83 ? 10.918 0.032 -4.473 1.00 88.19 83 LYS A N 1
ATOM 668 C CA . LYS A 1 83 ? 12.126 0.218 -5.297 1.00 88.19 83 LYS A CA 1
ATOM 669 C C . LYS A 1 83 ? 12.584 -1.072 -5.975 1.00 88.19 83 LYS A C 1
ATOM 671 O O . LYS A 1 83 ? 13.130 -1.009 -7.069 1.00 88.19 83 LYS A O 1
ATOM 676 N N . ALA A 1 84 ? 12.409 -2.226 -5.332 1.00 87.44 84 ALA A N 1
ATOM 677 C CA . ALA A 1 84 ? 12.716 -3.514 -5.943 1.00 87.44 84 ALA A CA 1
ATOM 678 C C . ALA A 1 84 ? 11.740 -3.835 -7.083 1.00 87.44 84 ALA A C 1
ATOM 680 O O . ALA A 1 84 ? 12.195 -4.202 -8.159 1.00 87.44 84 ALA A O 1
ATOM 681 N N . ALA A 1 85 ? 10.437 -3.613 -6.886 1.00 83.50 85 ALA A N 1
ATOM 682 C CA . ALA A 1 85 ? 9.430 -3.768 -7.936 1.00 83.50 85 ALA A CA 1
ATOM 683 C C . ALA A 1 85 ? 9.715 -2.840 -9.127 1.00 83.50 85 ALA A C 1
ATOM 685 O O . ALA A 1 85 ? 9.759 -3.302 -10.259 1.00 83.50 85 ALA A O 1
ATOM 686 N N . ALA A 1 86 ? 10.048 -1.572 -8.865 1.00 82.06 86 ALA A N 1
ATOM 687 C CA . ALA A 1 86 ? 10.406 -0.608 -9.906 1.00 82.06 86 ALA A CA 1
ATOM 688 C C . ALA A 1 86 ? 11.635 -1.017 -10.739 1.00 82.06 86 ALA A C 1
ATOM 690 O O . ALA A 1 86 ? 11.774 -0.623 -11.891 1.00 82.06 86 ALA A O 1
ATOM 691 N N . ARG A 1 87 ? 12.548 -1.822 -10.179 1.00 83.94 87 ARG A N 1
ATOM 692 C CA . ARG A 1 87 ? 13.708 -2.344 -10.921 1.00 83.94 87 ARG A CA 1
ATOM 693 C C . ARG A 1 87 ? 13.347 -3.468 -11.883 1.00 83.94 87 ARG A C 1
ATOM 695 O O . ARG A 1 87 ? 14.170 -3.777 -12.740 1.00 83.94 87 ARG A O 1
ATOM 702 N N . GLU A 1 88 ? 12.199 -4.111 -11.712 1.00 81.56 88 GLU A N 1
ATOM 703 C CA . GLU A 1 88 ? 11.727 -5.176 -12.599 1.00 81.56 88 GLU A CA 1
ATOM 704 C C . GLU A 1 88 ? 10.879 -4.642 -13.760 1.00 81.56 88 GLU A C 1
ATOM 706 O O . GLU A 1 88 ? 10.667 -5.356 -14.740 1.00 81.56 88 GLU A O 1
ATOM 711 N N . ASP A 1 89 ? 10.460 -3.377 -13.700 1.00 80.69 89 ASP A N 1
ATOM 712 C CA . ASP A 1 89 ? 9.645 -2.756 -14.739 1.00 80.69 89 ASP A CA 1
ATOM 713 C C . ASP A 1 89 ? 10.320 -2.811 -16.108 1.00 80.69 89 ASP A C 1
ATOM 715 O O . ASP A 1 89 ? 11.500 -2.490 -16.283 1.00 80.69 89 ASP A O 1
ATOM 719 N N . GLY A 1 90 ? 9.551 -3.240 -17.108 1.00 73.75 90 GLY A N 1
ATOM 720 C CA . GLY A 1 90 ? 10.015 -3.332 -18.487 1.00 73.75 90 GLY A CA 1
ATOM 721 C C . GLY A 1 90 ? 11.062 -4.412 -18.757 1.00 73.75 90 GLY A C 1
ATOM 722 O O . GLY A 1 90 ? 11.409 -4.602 -19.927 1.00 73.75 90 GLY A O 1
ATOM 723 N N . LYS A 1 91 ? 11.534 -5.164 -17.752 1.00 80.81 91 LYS A N 1
ATOM 724 C CA . LYS A 1 91 ? 12.392 -6.326 -17.995 1.00 80.81 91 LYS A CA 1
ATOM 725 C C . LYS A 1 91 ? 11.603 -7.420 -18.699 1.00 80.81 91 LYS A C 1
ATOM 727 O O . LYS A 1 91 ? 10.522 -7.833 -18.281 1.00 80.81 91 LYS A O 1
ATOM 732 N N . CYS A 1 92 ? 12.167 -7.897 -19.794 1.00 70.19 92 CYS A N 1
ATOM 733 C CA . CYS A 1 92 ? 11.602 -8.942 -20.623 1.00 70.19 92 CYS A CA 1
ATOM 734 C C . CYS A 1 92 ? 12.671 -10.008 -20.854 1.00 70.19 92 CYS A C 1
ATOM 736 O O . CYS A 1 92 ? 13.826 -9.693 -21.145 1.00 70.19 92 CYS A O 1
ATOM 738 N N . VAL A 1 93 ? 12.279 -11.274 -20.734 1.00 74.56 93 VAL A N 1
ATOM 739 C CA . VAL A 1 93 ? 13.158 -12.407 -21.020 1.00 74.56 93 VAL A CA 1
ATOM 740 C C . VAL A 1 93 ? 12.894 -12.865 -22.448 1.00 74.56 93 VAL A C 1
ATOM 742 O O . VAL A 1 93 ? 11.780 -13.276 -22.769 1.00 74.56 93 VAL A O 1
ATOM 745 N N . LEU A 1 94 ? 13.911 -12.793 -23.303 1.00 70.56 94 LEU A N 1
ATOM 746 C CA . LEU A 1 94 ? 13.890 -13.433 -24.613 1.00 70.56 94 LEU A CA 1
ATOM 747 C C . LEU A 1 94 ? 14.525 -14.812 -24.472 1.00 70.56 94 LEU A C 1
ATOM 749 O O . LEU A 1 94 ? 15.726 -14.944 -24.237 1.00 70.56 94 LEU A O 1
ATOM 753 N N . CYS A 1 95 ? 13.697 -15.843 -24.599 1.00 57.31 95 CYS A N 1
ATOM 754 C CA . CYS A 1 95 ? 14.163 -17.218 -24.689 1.00 57.31 95 CYS A CA 1
ATOM 755 C C . CYS A 1 95 ? 14.423 -17.544 -26.163 1.00 57.31 95 CYS A C 1
ATOM 757 O O . CYS A 1 95 ? 13.489 -17.848 -26.908 1.00 57.31 95 CYS A O 1
ATOM 759 N N . CYS A 1 96 ? 15.687 -17.502 -26.588 1.00 51.47 96 CYS A N 1
ATOM 760 C CA . CYS A 1 96 ? 16.069 -18.042 -27.889 1.00 51.47 96 CYS A CA 1
ATOM 761 C C . CYS A 1 96 ? 16.034 -19.574 -27.809 1.00 51.47 96 CYS A C 1
ATOM 763 O O . CYS A 1 96 ? 16.864 -20.208 -27.149 1.00 51.47 96 CYS A O 1
ATOM 765 N N . THR A 1 97 ? 15.034 -20.167 -28.466 1.00 56.59 97 THR A N 1
ATOM 766 C CA . THR A 1 97 ? 14.844 -21.629 -28.536 1.00 56.59 97 THR A CA 1
ATOM 767 C C . THR A 1 97 ? 15.487 -22.229 -29.793 1.00 56.59 97 THR A C 1
ATOM 769 O O . THR A 1 97 ? 15.299 -23.406 -30.073 1.00 56.59 97 THR A O 1
ATOM 772 N N . ASP A 1 98 ? 16.243 -21.435 -30.556 1.00 56.09 98 ASP A N 1
ATOM 773 C CA . ASP A 1 98 ? 16.885 -21.897 -31.784 1.00 56.09 98 ASP A CA 1
ATOM 774 C C . ASP A 1 98 ? 18.200 -22.629 -31.467 1.00 56.09 98 ASP A C 1
ATOM 776 O O . ASP A 1 98 ? 19.163 -22.043 -30.971 1.00 56.09 98 ASP A O 1
ATOM 780 N N . GLU A 1 99 ? 18.222 -23.937 -31.716 1.00 56.53 99 GLU A N 1
ATOM 781 C CA . GLU A 1 99 ? 19.369 -24.822 -31.477 1.00 56.53 99 GLU A CA 1
ATOM 782 C C . GLU A 1 99 ? 20.486 -24.651 -32.523 1.00 56.53 99 GLU A C 1
ATOM 784 O O . GLU A 1 99 ? 21.563 -25.218 -32.363 1.00 56.53 99 GLU A O 1
ATOM 789 N N . ARG A 1 100 ? 20.269 -23.859 -33.586 1.00 56.53 100 ARG A N 1
ATOM 790 C CA . ARG A 1 100 ? 21.265 -23.615 -34.649 1.00 56.53 100 ARG A CA 1
ATOM 791 C C . ARG A 1 100 ? 22.167 -22.404 -34.405 1.00 56.53 100 ARG A C 1
ATOM 793 O O . ARG A 1 100 ? 23.070 -22.161 -35.198 1.00 56.53 100 ARG A O 1
ATOM 800 N N . MET A 1 101 ? 21.925 -21.654 -33.331 1.00 49.59 101 MET A N 1
ATOM 801 C CA . MET A 1 101 ? 22.629 -20.408 -32.994 1.00 49.59 101 MET A C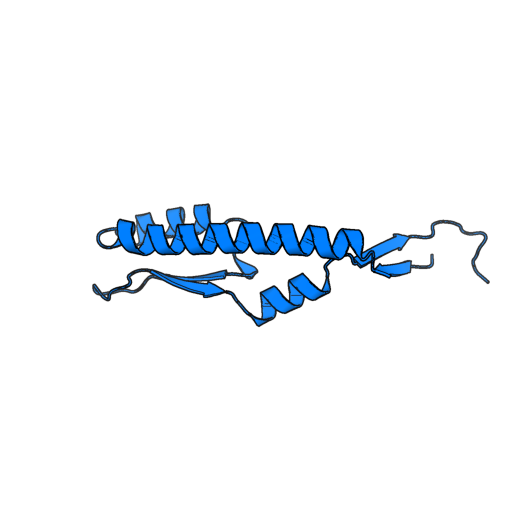A 1
ATOM 802 C C . MET A 1 101 ? 23.463 -20.539 -31.707 1.00 49.59 101 MET A C 1
ATOM 804 O O . MET A 1 101 ? 23.673 -19.562 -30.998 1.00 49.59 101 MET A O 1
ATOM 808 N N . SER A 1 102 ? 23.929 -21.743 -31.366 1.00 38.97 102 SER A N 1
ATOM 809 C CA . SER A 1 102 ? 25.026 -21.908 -30.405 1.00 38.97 102 SER A CA 1
ATOM 810 C C . SER A 1 102 ? 26.352 -21.845 -31.163 1.00 38.97 102 SER A C 1
ATOM 812 O O . SER A 1 102 ? 26.722 -22.822 -31.815 1.00 38.97 102 SER A O 1
ATOM 814 N N . ALA A 1 103 ? 26.998 -20.677 -31.121 1.00 45.62 103 ALA A N 1
ATOM 815 C CA . ALA A 1 103 ? 28.389 -20.489 -31.531 1.00 45.62 103 ALA A CA 1
ATOM 816 C C . ALA A 1 103 ? 29.356 -21.037 -30.472 1.00 45.62 103 ALA A C 1
ATOM 818 O O . ALA A 1 103 ? 29.001 -20.982 -29.270 1.00 45.62 103 ALA A O 1
#

Radius of gyration: 19.91 Å; chains: 1; bounding box: 43×32×58 Å